Protein AF-A0A4Q7V867-F1 (afdb_monomer_lite)

Organism: Pseudonocardia sediminis (NCBI:txid1397368)

Foldseek 3Di:
DDDDDDDDDDDDDDDLVRQLVVLVVVLVVQLVVLVVVLVVVPDPDPVVVVVSVVVSVVSNVVSVVVSVVSVVVSDDDDPPPDPPPDD

Secondary structure (DSSP, 8-state):
-PPP------PPPPPHHHHHHHHHHHHHHHHHHHHHHHHHT--SSTTHHHHHHHHHHHHHHHHHHHHHHHHHTS-------------

pLDDT: mean 82.87, std 14.41, range [49.59, 98.44]

Structure (mmCIF, N/CA/C/O backbone):
data_AF-A0A4Q7V867-F1
#
_entry.id   AF-A0A4Q7V867-F1
#
loop_
_atom_site.group_PDB
_atom_site.id
_atom_site.type_symbol
_atom_site.label_atom_id
_atom_site.label_alt_id
_atom_site.label_comp_id
_atom_site.label_asym_id
_atom_site.label_entity_id
_atom_site.label_seq_id
_atom_site.pdbx_PDB_ins_code
_atom_site.Cartn_x
_atom_site.Cartn_y
_atom_site.Cartn_z
_atom_site.occupancy
_atom_site.B_iso_or_equiv
_atom_site.auth_seq_id
_atom_site.auth_comp_id
_atom_site.auth_asym_id
_atom_site.auth_atom_id
_atom_site.pdbx_PDB_model_num
ATOM 1 N N . MET A 1 1 ? -54.262 -18.968 13.299 1.00 49.59 1 MET A N 1
ATOM 2 C CA . MET A 1 1 ? -52.912 -19.568 13.346 1.00 49.59 1 MET A CA 1
ATOM 3 C C . MET A 1 1 ? -51.915 -18.428 13.226 1.00 49.59 1 MET A C 1
ATOM 5 O O . MET A 1 1 ? -51.839 -17.835 12.161 1.00 49.59 1 MET A O 1
ATOM 9 N N . SER A 1 2 ? -51.257 -18.042 14.321 1.00 54.25 2 SER A N 1
ATOM 10 C CA . SER A 1 2 ? -50.321 -16.909 14.341 1.00 54.25 2 SER A CA 1
ATOM 11 C C . SER A 1 2 ? -48.896 -17.430 14.179 1.00 54.25 2 SER A C 1
ATOM 13 O O . SER A 1 2 ? -48.432 -18.216 15.001 1.00 54.25 2 SER A O 1
ATOM 15 N N . THR A 1 3 ? -48.216 -17.033 13.108 1.00 61.12 3 THR A N 1
ATOM 16 C CA . THR A 1 3 ? -46.797 -17.337 12.877 1.00 61.12 3 THR A CA 1
ATOM 17 C C . THR A 1 3 ? -45.918 -16.447 13.761 1.00 61.12 3 THR A C 1
ATOM 19 O O . THR A 1 3 ? -46.186 -15.245 13.833 1.00 61.12 3 THR A O 1
ATOM 22 N N . PRO A 1 4 ? -44.860 -16.969 14.410 1.00 63.66 4 PRO A N 1
ATOM 23 C CA . PRO A 1 4 ? -43.922 -16.122 15.130 1.00 63.66 4 PRO A CA 1
ATOM 24 C C . PRO A 1 4 ? -43.081 -15.329 14.124 1.00 63.66 4 PRO A C 1
ATOM 26 O O . PRO A 1 4 ? -42.484 -15.891 13.207 1.00 63.66 4 PRO A O 1
ATOM 29 N N . ALA A 1 5 ? -43.046 -14.009 14.292 1.00 63.03 5 ALA A N 1
ATOM 30 C CA . ALA A 1 5 ? -42.152 -13.137 13.550 1.00 63.03 5 ALA A CA 1
ATOM 31 C C . ALA A 1 5 ? -40.703 -13.416 13.983 1.00 63.03 5 ALA A C 1
ATOM 33 O O . ALA A 1 5 ? -40.333 -13.182 15.134 1.00 63.03 5 ALA A O 1
ATOM 34 N N . THR A 1 6 ? -39.880 -13.924 13.066 1.00 68.38 6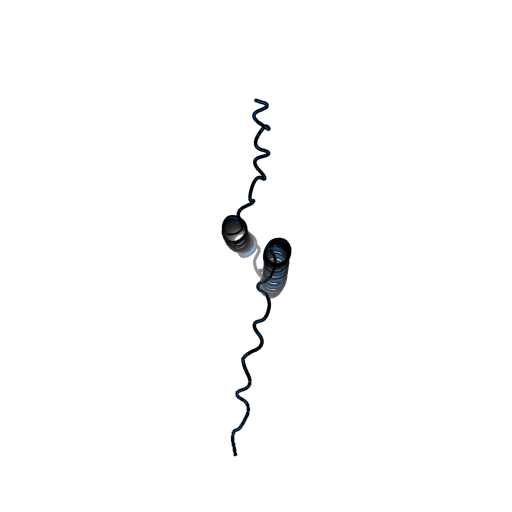 THR A N 1
ATOM 35 C CA . THR A 1 6 ? -38.431 -14.043 13.257 1.00 68.38 6 THR A CA 1
ATOM 36 C C . THR A 1 6 ? -37.830 -12.642 13.331 1.00 68.38 6 THR A C 1
ATOM 38 O O . THR A 1 6 ? -37.689 -11.956 12.320 1.00 68.38 6 THR A O 1
ATOM 41 N N . ALA A 1 7 ? -37.497 -12.195 14.541 1.00 68.69 7 ALA A N 1
ATOM 42 C CA . ALA A 1 7 ? -36.750 -10.963 14.741 1.00 68.69 7 ALA A CA 1
ATOM 43 C C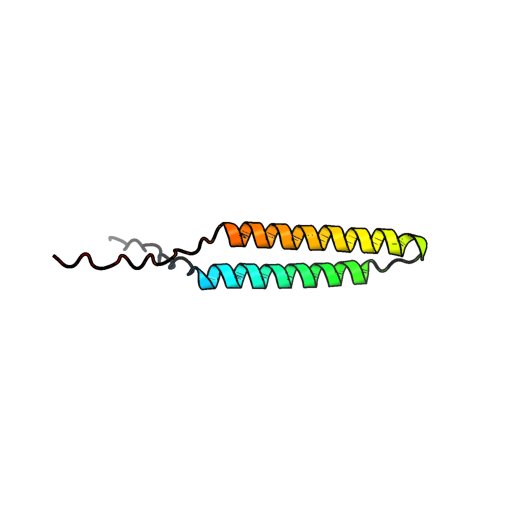 . ALA A 1 7 ? -35.318 -11.134 14.190 1.00 68.69 7 ALA A C 1
ATOM 45 O O . ALA A 1 7 ? -34.687 -12.161 14.458 1.00 68.69 7 ALA A O 1
ATOM 46 N N . PRO A 1 8 ? -34.778 -10.164 13.431 1.00 69.06 8 PRO A N 1
ATOM 47 C CA . PRO A 1 8 ? -33.425 -10.263 12.906 1.00 69.06 8 PRO A CA 1
ATOM 48 C C . PRO A 1 8 ? -32.414 -10.235 14.056 1.00 69.06 8 PRO A C 1
ATOM 50 O O . PRO A 1 8 ? -32.427 -9.333 14.899 1.00 69.06 8 PRO A O 1
ATOM 53 N N . LEU A 1 9 ? -31.523 -11.227 14.076 1.00 70.50 9 LEU A N 1
ATOM 54 C CA . LEU A 1 9 ? -30.383 -11.277 14.985 1.00 70.50 9 LEU A CA 1
ATOM 55 C C . LEU A 1 9 ? -29.499 -10.053 14.722 1.00 70.50 9 LEU A C 1
ATOM 57 O O . LEU A 1 9 ? -28.906 -9.914 13.653 1.00 70.50 9 LEU A O 1
ATOM 61 N N . ARG A 1 10 ? -29.428 -9.139 15.692 1.00 67.38 10 ARG A N 1
ATOM 62 C CA . ARG A 1 10 ? -28.511 -7.998 15.648 1.00 67.38 10 ARG A CA 1
ATOM 63 C C . ARG A 1 10 ? -27.097 -8.515 15.884 1.00 67.38 10 ARG A C 1
ATOM 65 O O . ARG A 1 10 ? -26.757 -8.874 17.008 1.00 67.38 10 ARG A O 1
ATOM 72 N N . THR A 1 11 ? -26.272 -8.559 14.844 1.00 76.00 11 THR A N 1
ATOM 73 C CA . THR A 1 11 ? -24.844 -8.841 15.006 1.00 76.00 11 THR A CA 1
ATOM 74 C C . THR A 1 11 ? -24.193 -7.698 15.788 1.00 76.00 11 THR A C 1
ATOM 76 O O . THR A 1 11 ? -24.418 -6.527 15.461 1.00 76.00 11 THR A O 1
ATOM 79 N N . PRO A 1 12 ? -23.406 -7.996 16.837 1.00 76.12 12 PRO A N 1
ATOM 80 C CA . PRO A 1 12 ? -22.710 -6.962 17.583 1.00 76.12 12 PRO A CA 1
ATOM 81 C C . PRO A 1 12 ? -21.736 -6.217 16.667 1.00 76.12 12 PRO A C 1
ATOM 83 O O . PRO A 1 12 ? -21.030 -6.821 15.858 1.00 76.12 12 PRO A O 1
ATOM 86 N N . ALA A 1 13 ? -21.714 -4.888 16.786 1.00 81.94 13 ALA A N 1
ATOM 87 C CA . ALA A 1 13 ? -20.801 -4.056 16.016 1.00 81.94 13 ALA A CA 1
ATOM 88 C C . ALA A 1 13 ? -19.339 -4.413 16.358 1.00 81.94 13 ALA A C 1
ATOM 90 O O . ALA A 1 13 ? -19.029 -4.641 17.532 1.00 81.94 13 ALA A O 1
ATOM 91 N N . PRO A 1 14 ? -18.425 -4.435 15.369 1.00 83.62 14 PRO A N 1
ATOM 92 C CA . PRO A 1 14 ? -17.031 -4.797 15.599 1.00 83.62 14 PRO A CA 1
ATOM 93 C C . PRO A 1 14 ? -16.374 -3.829 16.582 1.00 83.62 14 PRO A C 1
ATOM 95 O O . PRO A 1 14 ? -16.616 -2.620 16.539 1.00 83.62 14 PRO A O 1
ATOM 98 N N . SER A 1 15 ? -15.502 -4.345 17.443 1.00 88.25 15 SER A N 1
ATOM 99 C CA . SER A 1 15 ? -14.744 -3.555 18.408 1.00 88.25 15 SER A CA 1
ATOM 100 C C . SER A 1 15 ? -13.753 -2.614 17.713 1.00 88.25 15 SER A C 1
ATOM 102 O O . SER A 1 15 ? -13.393 -2.775 16.547 1.00 88.25 15 SER A O 1
ATOM 104 N N . ARG A 1 16 ? -13.268 -1.601 18.438 1.00 84.19 16 ARG A N 1
ATOM 105 C CA . ARG A 1 16 ? -12.256 -0.664 17.921 1.00 84.19 16 ARG A CA 1
ATOM 106 C C . ARG A 1 16 ? -10.987 -1.392 17.467 1.00 84.19 16 ARG A C 1
ATOM 108 O O . ARG A 1 16 ? -10.452 -1.066 16.412 1.00 84.19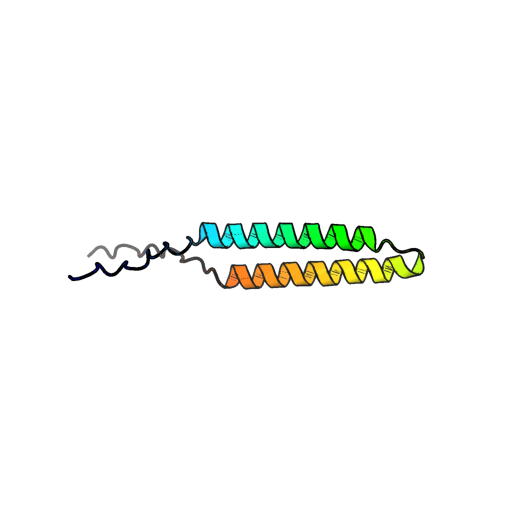 16 ARG A O 1
ATOM 115 N N . SER A 1 17 ? -10.520 -2.343 18.277 1.00 88.69 17 SER A N 1
ATOM 116 C CA . SER A 1 17 ? -9.333 -3.146 17.973 1.00 88.69 17 SER A CA 1
ATOM 117 C C . SER A 1 17 ? -9.544 -3.932 16.680 1.00 88.69 17 SER A C 1
ATOM 119 O O . SER A 1 17 ? -8.749 -3.802 15.758 1.00 88.69 17 SER A O 1
ATOM 121 N N . GLN A 1 18 ? -10.701 -4.594 16.546 1.00 90.25 18 GLN A N 1
ATOM 122 C CA . GLN A 1 18 ? -11.077 -5.315 15.326 1.00 90.25 18 GLN A CA 1
ATOM 123 C C . GLN A 1 18 ? -11.102 -4.400 14.095 1.00 90.25 18 GLN A C 1
ATOM 125 O O . GLN A 1 18 ? -10.580 -4.768 13.050 1.00 90.25 18 GLN A O 1
ATOM 130 N N . ARG A 1 19 ? -11.641 -3.178 14.213 1.00 90.94 19 ARG A N 1
ATOM 131 C CA . ARG A 1 19 ? -11.627 -2.208 13.104 1.00 90.94 19 ARG A CA 1
ATOM 132 C C . ARG A 1 19 ? -10.214 -1.757 12.730 1.00 90.94 19 ARG A C 1
ATOM 134 O O . ARG A 1 19 ? -9.941 -1.583 11.550 1.00 90.94 19 ARG A O 1
ATOM 141 N N . ARG A 1 20 ? -9.322 -1.555 13.706 1.00 90.81 20 ARG A N 1
ATOM 142 C CA . ARG A 1 20 ? -7.920 -1.183 13.442 1.00 90.81 20 ARG A CA 1
ATOM 143 C C . ARG A 1 20 ? -7.146 -2.323 12.788 1.00 90.81 20 ARG A C 1
ATOM 145 O O . ARG A 1 20 ? -6.445 -2.056 11.819 1.00 90.81 20 ARG A O 1
ATOM 152 N N . SER A 1 21 ? -7.311 -3.555 13.272 1.00 93.75 21 SER A N 1
ATOM 153 C CA . SER A 1 21 ? -6.738 -4.749 12.641 1.00 93.75 21 SER A CA 1
ATOM 154 C C . SER A 1 21 ? -7.222 -4.889 11.202 1.00 93.75 21 SER A C 1
ATOM 156 O O . SER A 1 21 ? -6.394 -4.948 10.309 1.00 93.75 21 SER A O 1
ATOM 158 N N . ALA A 1 22 ? -8.529 -4.748 10.955 1.00 94.00 22 ALA A N 1
ATOM 159 C CA . ALA A 1 22 ? -9.085 -4.816 9.603 1.00 94.00 22 ALA A CA 1
ATOM 160 C C . ALA A 1 22 ? -8.528 -3.743 8.645 1.00 94.00 22 ALA A C 1
ATOM 162 O O . ALA A 1 22 ? -8.425 -3.979 7.445 1.00 94.00 22 ALA A O 1
ATOM 163 N N . VAL A 1 23 ? -8.166 -2.551 9.144 1.00 94.75 23 VAL A N 1
ATOM 164 C CA . VAL A 1 23 ? -7.472 -1.538 8.325 1.00 94.75 23 VAL A CA 1
ATOM 165 C C . VAL A 1 23 ? -6.042 -1.974 7.997 1.00 94.75 23 VAL A C 1
ATOM 167 O O . VAL A 1 23 ? -5.584 -1.722 6.886 1.00 94.75 23 VAL A O 1
ATOM 170 N N . GLY A 1 24 ? -5.351 -2.612 8.945 1.00 95.94 24 GLY A N 1
ATOM 171 C CA . GLY A 1 24 ? -4.027 -3.195 8.730 1.00 95.94 24 GLY A CA 1
ATOM 172 C C . GLY A 1 24 ? -4.060 -4.323 7.703 1.00 95.94 24 GLY A C 1
ATOM 173 O O . GLY A 1 24 ? -3.328 -4.252 6.722 1.00 95.94 24 GLY A O 1
ATOM 174 N N . ASP A 1 25 ? -4.961 -5.289 7.880 1.00 97.75 25 ASP A N 1
ATOM 175 C CA . ASP A 1 25 ? -5.140 -6.423 6.966 1.00 97.75 25 ASP A CA 1
ATOM 176 C C . ASP A 1 25 ? -5.424 -5.924 5.545 1.00 97.75 25 ASP A C 1
ATOM 178 O O . ASP A 1 25 ? -4.712 -6.263 4.605 1.00 97.75 25 ASP A O 1
ATOM 182 N N . ARG A 1 26 ? -6.364 -4.978 5.404 1.00 97.19 26 ARG A N 1
ATOM 183 C CA . ARG A 1 26 ? -6.677 -4.367 4.108 1.00 97.19 26 ARG A CA 1
ATOM 184 C C . ARG A 1 26 ? -5.474 -3.675 3.463 1.00 97.19 26 ARG A C 1
ATOM 186 O O . ARG A 1 26 ? -5.336 -3.724 2.246 1.00 97.19 26 ARG A O 1
ATOM 193 N N . LEU A 1 27 ? -4.640 -2.985 4.244 1.00 97.81 27 LEU A N 1
ATOM 194 C CA . LEU A 1 27 ? -3.439 -2.339 3.709 1.00 97.81 27 LEU A CA 1
ATOM 195 C C . LEU A 1 27 ? -2.446 -3.384 3.186 1.00 97.81 27 LEU A C 1
ATOM 197 O O . LEU A 1 27 ? -1.869 -3.180 2.122 1.00 97.81 27 LEU A O 1
ATOM 201 N N . LEU A 1 28 ? -2.253 -4.487 3.911 1.00 98.38 28 LEU A N 1
ATOM 202 C CA . LEU A 1 28 ? -1.358 -5.565 3.490 1.00 98.38 28 LEU A CA 1
ATOM 203 C C . LEU A 1 28 ? -1.862 -6.244 2.211 1.00 98.38 28 LEU A C 1
ATOM 205 O O . LEU A 1 28 ? -1.086 -6.367 1.264 1.00 98.38 28 LEU A O 1
ATOM 209 N N . ASP A 1 29 ? -3.155 -6.564 2.140 1.00 98.44 29 ASP A N 1
ATOM 210 C CA . ASP A 1 29 ? -3.784 -7.141 0.945 1.00 98.44 29 ASP A CA 1
ATOM 211 C C . ASP A 1 29 ? -3.628 -6.219 -0.279 1.00 98.44 29 ASP A C 1
ATOM 213 O O . ASP A 1 29 ? -3.264 -6.661 -1.372 1.00 98.44 29 ASP A O 1
ATOM 217 N N . SER A 1 30 ? -3.859 -4.911 -0.100 1.00 97.31 30 SER A N 1
ATOM 218 C CA . SER A 1 30 ? -3.655 -3.908 -1.153 1.00 97.31 30 SER A CA 1
ATOM 219 C C . SER A 1 30 ? -2.204 -3.882 -1.646 1.00 97.31 30 SER A C 1
ATOM 221 O O . SER A 1 30 ? -1.963 -3.834 -2.854 1.00 97.31 30 SER A O 1
ATOM 223 N N . LEU A 1 31 ? -1.228 -3.908 -0.731 1.00 97.88 31 LEU A N 1
ATOM 224 C CA . LEU A 1 31 ? 0.195 -3.885 -1.082 1.00 97.88 31 LEU A CA 1
ATOM 225 C C . LEU A 1 31 ? 0.625 -5.168 -1.804 1.00 97.88 31 LEU A C 1
ATOM 227 O O . LEU A 1 31 ? 1.394 -5.097 -2.762 1.00 97.88 31 LEU A O 1
ATOM 231 N N . GLU A 1 32 ? 0.113 -6.329 -1.397 1.00 97.81 32 GLU A N 1
ATOM 232 C CA . GLU A 1 32 ? 0.376 -7.595 -2.084 1.00 97.81 32 GLU A CA 1
ATOM 233 C C . GLU A 1 32 ? -0.180 -7.581 -3.516 1.00 97.81 32 GLU A C 1
ATOM 235 O O . GLU A 1 32 ? 0.536 -7.911 -4.468 1.00 97.81 32 GLU A O 1
ATOM 240 N N . ALA A 1 33 ? -1.419 -7.113 -3.695 1.00 96.88 33 ALA A N 1
ATOM 241 C CA . ALA A 1 33 ? -2.038 -6.978 -5.011 1.00 96.88 33 ALA A CA 1
ATOM 242 C C . ALA A 1 33 ? -1.279 -5.994 -5.919 1.00 96.88 33 ALA A C 1
ATOM 244 O O . ALA A 1 33 ? -1.128 -6.240 -7.120 1.00 96.88 33 ALA A O 1
ATOM 245 N N . LEU A 1 34 ? -0.780 -4.893 -5.351 1.00 95.12 34 LEU A N 1
ATOM 246 C CA . LEU A 1 34 ? 0.053 -3.913 -6.045 1.00 95.12 34 LEU A CA 1
ATOM 247 C C . LEU A 1 34 ? 1.358 -4.557 -6.526 1.00 95.12 34 LEU A C 1
ATOM 249 O O . LEU A 1 34 ? 1.681 -4.486 -7.711 1.00 95.12 34 LEU A O 1
ATOM 253 N N . VAL A 1 35 ? 2.072 -5.264 -5.647 1.00 94.31 35 VAL A N 1
ATOM 254 C CA . VAL A 1 35 ? 3.315 -5.967 -6.004 1.00 94.31 35 VAL A CA 1
ATOM 255 C C . VAL A 1 35 ? 3.073 -7.010 -7.095 1.00 94.31 35 VAL A C 1
ATOM 257 O O . VAL A 1 35 ? 3.860 -7.096 -8.040 1.00 94.31 35 VAL A O 1
ATOM 260 N N . ALA A 1 36 ? 1.991 -7.786 -7.005 1.00 94.25 36 ALA A N 1
ATOM 261 C CA . ALA A 1 36 ? 1.641 -8.772 -8.024 1.00 94.25 36 ALA A CA 1
ATOM 262 C C . ALA A 1 36 ? 1.399 -8.116 -9.394 1.00 94.25 36 ALA A C 1
ATOM 264 O O . ALA A 1 36 ? 1.913 -8.592 -10.409 1.00 94.25 36 ALA A O 1
ATOM 265 N N . ARG A 1 37 ? 0.677 -6.990 -9.420 1.00 92.38 37 ARG A N 1
ATOM 266 C CA . ARG A 1 37 ? 0.400 -6.227 -10.643 1.00 92.38 37 ARG A CA 1
ATOM 267 C C . ARG A 1 37 ? 1.672 -5.652 -11.258 1.00 92.38 37 ARG A C 1
ATOM 269 O O . ARG A 1 37 ? 1.893 -5.837 -12.449 1.00 92.38 37 ARG A O 1
ATOM 276 N N . HIS A 1 38 ? 2.530 -5.012 -10.466 1.00 90.12 38 HIS A N 1
ATOM 277 C CA . HIS A 1 38 ? 3.768 -4.412 -10.979 1.00 90.12 38 HIS A CA 1
ATOM 278 C C . HIS A 1 38 ? 4.776 -5.455 -11.454 1.00 90.12 38 HIS A C 1
ATOM 280 O O . HIS A 1 38 ? 5.420 -5.256 -12.478 1.00 90.12 38 HIS A O 1
ATOM 286 N N . ARG A 1 39 ? 4.846 -6.622 -10.801 1.00 87.00 39 ARG A N 1
ATOM 287 C CA . ARG A 1 39 ? 5.630 -7.758 -11.316 1.00 87.00 39 ARG A CA 1
ATOM 288 C C . ARG A 1 39 ? 5.146 -8.226 -12.686 1.00 87.00 39 ARG A C 1
ATOM 290 O O . ARG A 1 39 ? 5.973 -8.558 -13.529 1.00 87.00 39 ARG A O 1
ATOM 297 N N . ALA A 1 40 ? 3.834 -8.250 -12.912 1.00 87.81 40 ALA A N 1
ATOM 298 C CA . ALA A 1 40 ? 3.271 -8.602 -14.214 1.00 87.81 40 ALA A CA 1
ATOM 299 C C . ALA A 1 40 ? 3.536 -7.530 -15.289 1.00 87.81 40 ALA A C 1
ATOM 301 O O . ALA A 1 40 ? 3.573 -7.853 -16.472 1.00 87.81 40 ALA A O 1
ATOM 302 N N . LEU A 1 41 ? 3.744 -6.274 -14.880 1.00 82.06 41 LEU A N 1
ATOM 303 C CA . LEU A 1 41 ? 4.007 -5.120 -15.746 1.00 82.06 41 LEU A CA 1
ATOM 304 C C . LEU A 1 41 ? 5.505 -4.794 -15.890 1.00 82.06 41 LEU A C 1
ATOM 306 O O . LEU A 1 41 ? 5.843 -3.672 -16.263 1.00 82.06 41 LEU A O 1
ATOM 310 N N . ALA A 1 42 ? 6.397 -5.738 -15.564 1.00 76.25 42 ALA A N 1
ATOM 311 C CA . ALA A 1 42 ? 7.834 -5.491 -15.505 1.00 76.25 42 ALA A CA 1
ATOM 312 C C . ALA A 1 42 ? 8.352 -4.785 -16.783 1.00 76.25 42 ALA A C 1
ATOM 314 O O . ALA A 1 42 ? 8.121 -5.281 -17.889 1.00 76.25 42 ALA A O 1
ATOM 315 N N . PRO A 1 43 ? 9.053 -3.642 -16.649 1.00 78.38 43 PRO A N 1
ATOM 316 C CA . PRO A 1 43 ? 9.398 -2.786 -17.778 1.00 78.38 43 PRO A CA 1
ATOM 317 C C . PRO A 1 43 ? 10.343 -3.486 -18.759 1.0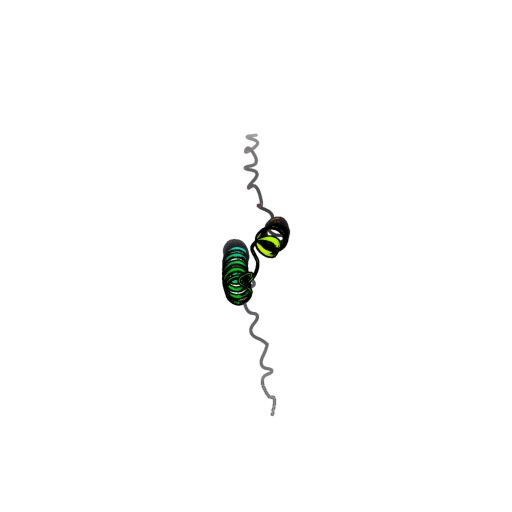0 78.38 43 PRO A C 1
ATOM 319 O O . PRO A 1 43 ? 11.345 -4.089 -18.367 1.00 78.38 43 PRO A O 1
ATOM 322 N N . HIS A 1 44 ? 10.031 -3.365 -20.049 1.00 76.69 44 HIS A N 1
ATOM 323 C CA . HIS A 1 44 ? 10.813 -3.953 -21.138 1.00 76.69 44 HIS A CA 1
ATOM 324 C C . H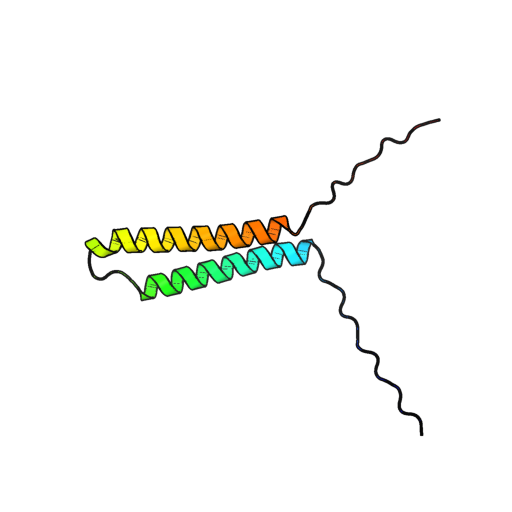IS A 1 44 ? 12.004 -3.075 -21.560 1.00 76.69 44 HIS A C 1
ATOM 326 O O . HIS A 1 44 ? 12.968 -3.594 -22.121 1.00 76.69 44 HIS A O 1
ATOM 332 N N . SER A 1 45 ? 11.970 -1.770 -21.256 1.00 79.88 45 SER A N 1
ATOM 333 C CA . SER A 1 45 ? 13.041 -0.808 -21.543 1.00 79.88 45 SER A CA 1
ATOM 334 C C . SER A 1 45 ? 13.638 -0.208 -20.260 1.00 79.88 45 SER A C 1
ATOM 336 O O . SER A 1 45 ? 12.929 -0.007 -19.270 1.00 79.88 45 SER A O 1
ATOM 338 N N . PRO A 1 46 ? 14.947 0.111 -20.233 1.00 76.25 46 PRO A N 1
ATOM 339 C CA . PRO A 1 46 ? 15.550 0.883 -19.151 1.00 76.25 46 PRO A CA 1
ATOM 340 C C . PRO A 1 46 ? 14.961 2.287 -18.965 1.00 76.25 46 PRO A C 1
ATOM 342 O O . PRO A 1 46 ? 14.961 2.764 -17.834 1.00 76.25 46 PRO A O 1
ATOM 345 N N . GLU A 1 47 ? 14.423 2.910 -20.013 1.00 78.62 47 GLU A N 1
ATOM 346 C CA . GLU A 1 47 ? 13.766 4.226 -19.935 1.00 78.62 47 GLU A CA 1
ATOM 347 C C . GLU A 1 47 ? 12.441 4.151 -19.154 1.00 78.62 4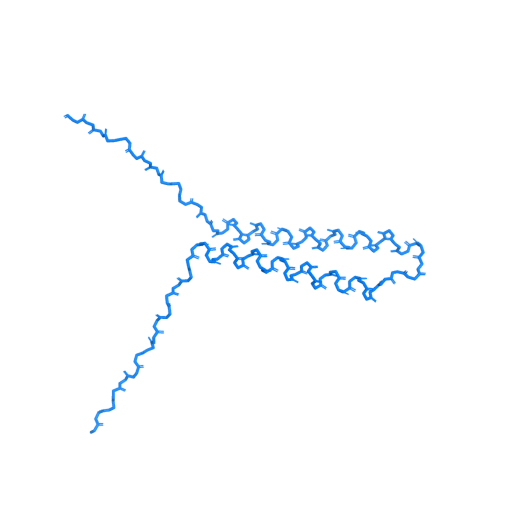7 GLU A C 1
ATOM 349 O O . GLU A 1 47 ? 12.139 5.026 -18.343 1.00 78.62 47 GLU A O 1
ATOM 354 N N . ASP A 1 48 ? 11.713 3.037 -19.283 1.00 81.56 48 ASP A N 1
ATOM 355 C CA . ASP A 1 48 ? 10.442 2.806 -18.588 1.00 81.56 48 ASP A CA 1
ATOM 356 C C . ASP A 1 48 ? 10.624 2.510 -17.091 1.00 81.56 48 ASP A C 1
ATOM 358 O O . ASP A 1 48 ? 9.683 2.648 -16.311 1.00 81.56 48 ASP A O 1
ATOM 362 N N . ARG A 1 49 ? 11.831 2.115 -16.649 1.00 83.19 49 ARG A N 1
ATOM 363 C CA . ARG A 1 49 ? 12.085 1.767 -15.238 1.00 83.19 49 ARG A CA 1
ATOM 364 C C . ARG A 1 49 ? 11.867 2.942 -14.289 1.00 83.19 49 ARG A C 1
ATOM 366 O O . ARG A 1 49 ? 11.356 2.727 -13.193 1.00 83.19 49 ARG A O 1
ATOM 373 N N . GLY A 1 50 ? 12.258 4.151 -14.695 1.00 83.81 50 GLY A N 1
ATOM 374 C CA . GLY A 1 50 ? 12.088 5.358 -13.879 1.00 83.81 50 GLY A CA 1
ATOM 375 C C . GLY A 1 50 ? 10.611 5.689 -13.675 1.00 83.81 50 GLY A C 1
ATOM 376 O O . GLY A 1 50 ? 10.141 5.759 -12.542 1.00 83.81 50 GLY A O 1
ATOM 377 N N . LEU A 1 51 ? 9.862 5.767 -14.778 1.00 85.56 51 LEU A N 1
ATOM 378 C CA . LEU A 1 51 ? 8.417 6.011 -14.762 1.00 85.56 51 LEU A CA 1
ATOM 379 C C . LEU A 1 51 ? 7.654 4.913 -14.002 1.00 85.56 51 LEU A C 1
ATOM 381 O O . LEU A 1 51 ? 6.722 5.200 -13.254 1.00 85.56 51 LEU A O 1
ATOM 385 N N . HIS A 1 52 ? 8.076 3.653 -14.136 1.00 87.56 52 HIS A N 1
ATOM 386 C CA . HIS A 1 52 ? 7.482 2.534 -13.408 1.00 87.56 52 HIS A CA 1
ATOM 387 C C . HIS A 1 52 ? 7.712 2.636 -11.890 1.00 87.56 52 HIS A C 1
ATOM 389 O O . HIS A 1 52 ? 6.797 2.385 -11.106 1.00 87.56 52 HIS A O 1
ATOM 395 N N . ALA A 1 53 ? 8.902 3.063 -11.455 1.00 89.12 53 ALA A N 1
ATOM 396 C CA . ALA A 1 53 ? 9.190 3.292 -10.040 1.00 89.12 53 ALA A CA 1
ATOM 397 C C . ALA A 1 53 ? 8.377 4.464 -9.456 1.00 89.12 53 ALA A C 1
ATOM 399 O O . ALA A 1 53 ? 7.898 4.382 -8.319 1.00 89.12 53 ALA A O 1
ATOM 400 N N . GLU A 1 54 ? 8.179 5.535 -10.226 1.00 90.31 54 GLU A N 1
ATOM 401 C CA . GLU A 1 54 ? 7.322 6.659 -9.832 1.00 90.31 54 GLU A CA 1
ATOM 402 C C . GLU A 1 54 ? 5.858 6.232 -9.685 1.00 90.31 54 GLU A C 1
ATOM 404 O O . GLU A 1 54 ? 5.217 6.583 -8.692 1.00 90.31 54 GLU A O 1
ATOM 409 N N . LEU A 1 55 ? 5.351 5.408 -10.609 1.00 92.56 55 LEU A N 1
ATOM 410 C CA . LEU A 1 55 ? 3.998 4.857 -10.534 1.00 92.56 55 LEU A CA 1
ATOM 411 C C . LEU A 1 55 ? 3.803 4.008 -9.269 1.00 92.56 55 LEU A C 1
ATOM 413 O O . LEU A 1 55 ? 2.858 4.240 -8.515 1.00 92.56 55 LEU A O 1
ATOM 417 N N . ILE A 1 56 ? 4.733 3.086 -8.989 1.00 93.12 56 ILE A N 1
ATOM 418 C CA . ILE A 1 56 ? 4.723 2.284 -7.754 1.00 93.12 56 ILE A CA 1
ATOM 419 C C . ILE A 1 56 ? 4.694 3.197 -6.525 1.00 93.12 56 ILE A C 1
ATOM 421 O O . ILE A 1 56 ? 3.910 2.981 -5.600 1.00 93.12 56 ILE A O 1
ATOM 425 N N . THR A 1 57 ? 5.529 4.237 -6.513 1.00 95.50 57 THR A N 1
ATOM 426 C CA . THR A 1 57 ? 5.622 5.174 -5.386 1.00 95.50 57 THR A CA 1
ATOM 427 C C . THR A 1 57 ? 4.312 5.930 -5.172 1.00 95.50 57 THR A C 1
ATOM 429 O O . THR A 1 57 ? 3.850 6.046 -4.033 1.00 95.50 57 THR A O 1
ATOM 432 N N . ALA A 1 58 ? 3.687 6.413 -6.249 1.00 97.12 58 ALA A N 1
ATOM 433 C CA . ALA A 1 58 ? 2.414 7.123 -6.189 1.00 97.12 58 ALA A CA 1
ATOM 434 C C . ALA A 1 58 ? 1.284 6.227 -5.657 1.00 97.12 58 ALA A C 1
ATOM 436 O O . ALA A 1 58 ? 0.509 6.648 -4.794 1.00 97.12 58 ALA A O 1
ATOM 437 N N . GLU A 1 59 ? 1.214 4.978 -6.114 1.00 96.56 59 GLU A N 1
ATOM 438 C CA . GLU A 1 59 ? 0.200 4.024 -5.665 1.00 96.56 59 GLU A CA 1
ATOM 439 C C . GLU A 1 59 ? 0.401 3.615 -4.196 1.00 96.56 59 GLU A C 1
ATOM 441 O O . GLU A 1 59 ? -0.551 3.622 -3.415 1.00 96.56 59 GLU A O 1
ATOM 446 N N . VAL A 1 60 ? 1.642 3.358 -3.766 1.00 97.94 60 VAL A N 1
ATOM 447 C CA . VAL A 1 60 ? 1.951 3.087 -2.350 1.00 97.94 60 VAL A CA 1
ATOM 448 C C . VAL A 1 60 ? 1.575 4.280 -1.468 1.00 97.94 60 VAL A C 1
ATOM 450 O O . VAL A 1 60 ? 0.968 4.104 -0.407 1.00 97.94 60 VAL A O 1
ATOM 453 N N . ALA A 1 61 ? 1.891 5.506 -1.896 1.00 98.19 61 ALA A N 1
ATOM 454 C CA . ALA A 1 61 ? 1.517 6.715 -1.167 1.00 98.19 61 ALA A CA 1
ATOM 455 C C . ALA A 1 61 ? -0.009 6.849 -1.029 1.00 98.19 61 ALA A C 1
ATOM 457 O O . ALA A 1 61 ? -0.503 7.224 0.040 1.00 98.19 61 ALA A O 1
ATOM 458 N N . GLN A 1 62 ? -0.756 6.495 -2.075 1.00 97.88 62 GLN A N 1
ATOM 459 C CA . GLN A 1 62 ? -2.214 6.491 -2.062 1.00 97.88 62 GLN A CA 1
ATOM 460 C C . GLN A 1 62 ? -2.780 5.463 -1.071 1.00 97.88 62 GLN A C 1
ATOM 462 O O . GLN A 1 62 ? -3.622 5.823 -0.241 1.00 97.88 62 GLN A O 1
ATOM 467 N N . GLU A 1 63 ? -2.302 4.215 -1.086 1.00 97.94 63 GLU A N 1
ATOM 468 C CA . GLU A 1 63 ? -2.741 3.181 -0.134 1.00 97.94 63 GLU A CA 1
ATOM 469 C C . GLU A 1 63 ? -2.447 3.591 1.320 1.00 97.94 63 GLU A C 1
ATOM 471 O O . GLU A 1 63 ? -3.315 3.502 2.198 1.00 97.94 63 GLU A O 1
ATOM 476 N N . LEU A 1 64 ? -1.266 4.166 1.577 1.00 98.25 64 LEU A N 1
ATOM 477 C CA . LEU A 1 64 ? -0.912 4.708 2.891 1.00 98.25 64 LEU A CA 1
ATOM 478 C C . LEU A 1 64 ? -1.827 5.863 3.314 1.00 98.25 64 LEU A C 1
ATOM 480 O O . LEU A 1 64 ? -2.250 5.928 4.474 1.00 98.25 64 LEU A O 1
ATOM 484 N N . ALA A 1 65 ? -2.152 6.781 2.403 1.00 97.94 65 ALA A N 1
ATOM 485 C CA . ALA A 1 65 ? -3.056 7.889 2.687 1.00 97.94 65 ALA A CA 1
ATOM 486 C C . ALA A 1 65 ? -4.466 7.388 3.036 1.00 97.94 65 ALA A C 1
ATOM 488 O O . ALA A 1 65 ? -5.088 7.885 3.983 1.00 97.94 65 ALA A O 1
ATOM 489 N N . MET A 1 66 ? -4.964 6.375 2.322 1.00 96.94 66 MET A N 1
ATOM 490 C CA . MET A 1 66 ? -6.254 5.748 2.609 1.00 96.94 66 MET A CA 1
ATOM 491 C C . MET A 1 66 ? -6.263 5.052 3.973 1.00 96.94 66 MET A C 1
ATOM 493 O O . MET A 1 66 ? -7.187 5.279 4.763 1.00 96.94 66 MET A O 1
ATOM 497 N N . ALA A 1 67 ? -5.219 4.285 4.296 1.00 96.50 67 ALA A N 1
ATOM 498 C CA . ALA A 1 67 ? -5.082 3.633 5.596 1.00 96.50 67 ALA A CA 1
ATOM 499 C C . ALA A 1 67 ? -5.022 4.656 6.743 1.00 96.50 67 ALA A C 1
ATOM 501 O O . ALA A 1 67 ? -5.759 4.539 7.725 1.00 96.50 67 ALA A O 1
ATOM 502 N N . ARG A 1 68 ? -4.228 5.726 6.598 1.00 95.69 68 ARG A N 1
ATOM 503 C CA . ARG A 1 68 ? -4.147 6.820 7.586 1.00 95.69 68 ARG A CA 1
ATOM 504 C C . ARG A 1 68 ? -5.494 7.501 7.802 1.00 95.69 68 ARG A C 1
ATOM 506 O O . ARG A 1 68 ? -5.893 7.708 8.946 1.00 95.69 68 ARG A O 1
ATOM 513 N N . ARG A 1 69 ? -6.228 7.805 6.726 1.00 95.69 69 ARG A N 1
ATOM 514 C CA . ARG A 1 69 ? -7.585 8.375 6.812 1.00 95.69 69 ARG A CA 1
ATOM 515 C C . ARG A 1 69 ? -8.556 7.426 7.518 1.00 95.69 69 ARG A C 1
ATOM 517 O O . ARG A 1 69 ? -9.377 7.874 8.316 1.00 95.69 69 ARG A O 1
ATOM 524 N N . ALA A 1 70 ? -8.470 6.122 7.261 1.00 92.88 70 ALA A N 1
ATOM 525 C CA . ALA A 1 70 ? -9.301 5.128 7.937 1.00 92.88 70 ALA A CA 1
ATOM 526 C C . ALA A 1 70 ? -8.980 5.024 9.440 1.00 92.88 70 ALA A C 1
ATOM 528 O O . ALA A 1 70 ? -9.899 5.011 10.262 1.00 92.88 70 ALA A O 1
ATOM 529 N N . LEU A 1 71 ? -7.697 5.034 9.807 1.00 91.94 71 LEU A N 1
ATOM 530 C CA . LEU A 1 71 ? -7.253 5.037 11.203 1.00 91.94 71 LEU A CA 1
ATOM 531 C C . LEU A 1 71 ? -7.658 6.316 11.942 1.00 91.94 71 LEU A C 1
ATOM 533 O O . LEU A 1 71 ? -8.117 6.229 13.078 1.00 91.94 71 LEU A O 1
ATOM 537 N N . ALA A 1 72 ? -7.561 7.482 11.298 1.00 90.94 72 ALA A N 1
ATOM 538 C CA . ALA A 1 72 ? -7.964 8.762 11.884 1.00 90.94 72 ALA A CA 1
ATOM 539 C C . ALA A 1 72 ? -9.453 8.793 12.277 1.00 90.94 72 ALA A C 1
ATOM 541 O O . ALA A 1 72 ? -9.823 9.408 13.272 1.00 90.94 72 ALA A O 1
ATOM 542 N N . ARG A 1 73 ? -10.309 8.058 11.554 1.00 86.81 73 ARG A N 1
ATOM 543 C CA . ARG A 1 73 ? -11.736 7.886 11.894 1.00 86.81 73 ARG A CA 1
ATOM 544 C C . ARG A 1 73 ? -11.987 6.928 13.062 1.00 86.81 73 ARG A C 1
ATOM 546 O O . ARG A 1 73 ? -13.136 6.684 13.420 1.00 86.81 73 ARG A O 1
ATOM 553 N N . THR A 1 74 ? -10.931 6.389 13.668 1.00 83.00 74 THR A N 1
ATOM 554 C CA . THR A 1 74 ? -10.998 5.487 14.820 1.00 83.00 74 THR A CA 1
ATOM 555 C C . THR A 1 74 ? -10.337 6.143 16.043 1.00 83.00 74 THR A C 1
ATOM 557 O O . THR A 1 74 ? -9.294 5.665 16.498 1.00 83.00 74 THR A O 1
ATOM 560 N N . PRO A 1 75 ? -10.908 7.243 16.581 1.00 72.56 75 PRO A N 1
ATOM 561 C CA . PRO A 1 75 ? -10.271 8.028 17.634 1.00 72.56 75 PRO A CA 1
ATOM 562 C C . PRO A 1 75 ? -10.040 7.209 18.909 1.00 72.56 75 PRO A C 1
ATOM 564 O O . PRO A 1 75 ? -10.857 6.358 19.296 1.00 72.56 75 PRO A O 1
ATOM 567 N N . HIS A 1 76 ? -8.910 7.478 19.562 1.00 64.81 76 HIS A N 1
ATOM 568 C CA . HIS A 1 76 ? -8.612 7.019 20.913 1.00 64.81 76 HIS A CA 1
ATOM 569 C C . HIS A 1 76 ? -9.444 7.865 21.885 1.00 64.81 76 HIS A C 1
ATOM 571 O O . HIS A 1 76 ? -9.376 9.088 21.832 1.00 64.81 76 HIS A O 1
ATOM 577 N N . LEU A 1 77 ? -10.247 7.232 22.745 1.00 56.88 77 LEU A N 1
ATOM 578 C CA . LEU A 1 77 ? -10.690 7.915 23.958 1.00 56.88 77 LEU A CA 1
ATOM 579 C C . LEU A 1 77 ? -9.488 7.862 24.892 1.00 56.88 77 LEU A C 1
ATOM 581 O O . LEU A 1 77 ? -9.128 6.783 25.360 1.00 56.88 77 LEU A O 1
ATOM 585 N N . THR A 1 78 ? -8.823 8.993 25.088 1.00 60.06 78 THR A N 1
ATOM 586 C CA . THR A 1 78 ? -8.008 9.197 26.280 1.00 60.06 78 THR A CA 1
ATOM 587 C C . THR A 1 78 ? -8.944 9.006 27.468 1.00 60.06 78 THR A C 1
ATOM 589 O O . THR A 1 78 ? -9.917 9.744 27.613 1.00 60.06 78 THR A O 1
ATOM 592 N N . VAL A 1 79 ? -8.700 7.975 28.278 1.00 56.84 79 VAL A N 1
ATOM 593 C CA . VAL A 1 79 ? -9.238 7.936 29.638 1.00 56.84 79 VAL A CA 1
ATOM 594 C C . VAL A 1 79 ? -8.609 9.137 30.329 1.00 56.84 79 VAL A C 1
ATOM 596 O O . VAL A 1 79 ? -7.418 9.137 30.621 1.00 56.84 79 VAL A O 1
ATOM 599 N N . VAL A 1 80 ? -9.373 10.218 30.452 1.00 60.00 80 VAL A N 1
ATOM 600 C CA . VAL A 1 80 ? -9.017 11.316 31.342 1.00 60.00 80 VAL A CA 1
ATOM 601 C C . VAL A 1 80 ? -9.287 10.761 32.732 1.00 60.00 80 VAL A C 1
ATOM 603 O O . VAL A 1 80 ? -10.444 10.669 33.135 1.00 60.00 80 VAL A O 1
ATOM 606 N N . GLU A 1 81 ? -8.245 10.300 33.422 1.00 54.53 81 GLU A N 1
ATOM 607 C CA . GLU A 1 81 ? -8.330 10.074 34.863 1.00 54.53 81 GLU A CA 1
ATOM 608 C C . GLU A 1 81 ? -8.619 11.442 35.488 1.00 54.53 81 GLU A C 1
ATOM 610 O O . GLU A 1 81 ? -7.764 12.328 35.507 1.00 54.53 81 GLU A O 1
ATOM 615 N N . GLN A 1 82 ? -9.879 11.672 35.866 1.00 52.38 82 GLN A N 1
ATOM 616 C CA . GLN A 1 82 ? -10.250 12.858 36.623 1.00 52.38 82 GLN A CA 1
ATOM 617 C C . GLN A 1 82 ? -9.612 12.715 38.010 1.00 52.38 82 GLN A C 1
ATOM 619 O O . GLN A 1 82 ? -9.821 11.678 38.639 1.00 52.38 82 GLN A O 1
ATOM 624 N N . PRO A 1 83 ? -8.823 13.693 38.486 1.00 58.47 83 PRO A N 1
ATOM 625 C CA . PRO A 1 83 ? -8.346 13.656 39.856 1.00 58.47 83 PRO A CA 1
ATOM 626 C C . PRO A 1 83 ? -9.568 13.764 40.771 1.00 58.47 83 PRO A C 1
ATOM 628 O O . PRO A 1 83 ? -10.373 14.685 40.630 1.00 58.47 83 PRO A O 1
ATOM 631 N N . GLU A 1 84 ? -9.720 12.768 41.639 1.00 57.84 84 GLU A N 1
ATOM 632 C CA . GLU A 1 84 ? -10.678 12.747 42.740 1.00 57.84 84 GLU A CA 1
ATOM 633 C C . GLU A 1 84 ? -10.513 14.052 43.535 1.00 57.84 84 GLU A C 1
ATOM 635 O O . GLU A 1 84 ? -9.469 14.307 44.137 1.00 57.84 84 GLU A O 1
ATOM 640 N N . ASP A 1 85 ? -11.522 14.915 43.447 1.00 63.03 85 ASP A N 1
ATOM 641 C CA . ASP A 1 85 ? -11.631 16.157 44.205 1.00 63.03 85 ASP A CA 1
ATOM 642 C C . ASP A 1 85 ? -12.010 15.761 45.643 1.00 63.03 85 ASP A C 1
ATOM 644 O O . ASP A 1 85 ? -13.185 15.545 45.956 1.00 63.03 85 ASP A O 1
ATOM 648 N N . ASP A 1 86 ? -10.991 15.537 46.477 1.00 60.56 86 ASP A N 1
ATOM 649 C CA . ASP A 1 86 ? -11.135 15.177 47.891 1.00 60.56 86 ASP A CA 1
ATOM 650 C C . ASP A 1 86 ? -11.674 16.400 48.655 1.00 60.56 86 ASP A C 1
ATOM 652 O O . ASP A 1 86 ? -11.031 17.453 48.716 1.00 60.56 86 ASP A O 1
ATOM 656 N N . ARG A 1 87 ? -12.908 16.275 49.153 1.00 63.84 87 ARG A N 1
ATOM 657 C CA . ARG A 1 87 ? -13.639 17.292 49.926 1.00 63.84 87 ARG A CA 1
ATOM 658 C C . ARG A 1 87 ? -13.326 17.220 51.410 1.00 63.84 87 ARG A C 1
ATOM 660 O O . ARG A 1 87 ? -13.354 16.097 51.957 1.00 63.84 87 ARG A O 1
#

Radius of gyration: 23.6 Å; chains: 1; bounding box: 68×37×72 Å

Sequence (87 aa):
MSTPATAPLRTPAPSRSQRRSAVGDRLLDSLEALVARHRALAPHSPEDRGLHAELITAEVAQELAMARRALARTPHLTVVEQPEDDR